Protein AF-A0A356FTS0-F1 (afdb_monomer_lite)

Sequence (114 aa):
MDKLSEIMAAKRHAYRNLIRPVRDSELERLAQMQKQGGSFYDALARKDRLSVIAEIKRKSPSAGQIADQGLDAVEQARKYTNAKADCFSILTDTDYFRGSLRDLWDVVEFLEAH

Radius of gyration: 16.76 Å; chains: 1; bounding box: 36×37×40 Å

pLDDT: mean 92.12, std 6.83, range [65.62, 98.0]

Secondary structure (DSSP, 8-state):
--HHHHHHHHHHHHHTTT-----HHHHHHHHHS---S--HHHHH--SSS---EEEE-SEETTTEE-S-TT--HHHHHHHHHHTT-SEEEE---HHHH---HHHHHHHHHHHHH-

Foldseek 3Di:
DDPVVVVVVVVCVVCVVVDDDDDPVNVVVVVPPDPQDDDLCVLCVDPPDHAAAAEDFQAAPVPGGDHDLPDQLQVVLVVCVVVVHSHYHFDCDCPGGNHRPVSVVVNSVSVNVD

Structure (mmCIF, N/CA/C/O backbone):
data_AF-A0A356FTS0-F1
#
_entry.id   AF-A0A356FTS0-F1
#
loop_
_atom_site.group_PDB
_atom_site.id
_atom_site.type_symbol
_atom_site.label_atom_id
_atom_site.label_alt_id
_atom_site.label_comp_id
_atom_site.label_asym_id
_atom_site.label_entity_id
_atom_site.label_seq_id
_atom_site.pdbx_PDB_ins_code
_atom_site.Cartn_x
_atom_site.Cartn_y
_atom_site.Cartn_z
_atom_site.occupancy
_atom_site.B_iso_or_equiv
_atom_site.auth_seq_id
_atom_site.auth_comp_id
_atom_site.auth_asym_id
_atom_site.auth_atom_id
_atom_site.pdbx_PDB_model_num
ATOM 1 N N . MET A 1 1 ? 5.638 17.246 -19.899 1.00 67.50 1 MET A N 1
ATOM 2 C CA . MET A 1 1 ? 4.945 15.985 -19.565 1.00 67.50 1 MET A CA 1
ATOM 3 C C . MET A 1 1 ? 4.795 15.970 -18.054 1.00 67.50 1 MET A C 1
ATOM 5 O O . MET A 1 1 ? 5.783 16.247 -17.386 1.00 67.50 1 MET A O 1
ATOM 9 N N . ASP A 1 2 ? 3.587 15.796 -17.519 1.00 92.31 2 ASP A N 1
ATOM 10 C CA . ASP A 1 2 ? 3.389 15.746 -16.065 1.00 92.31 2 ASP A CA 1
ATOM 11 C C . ASP A 1 2 ? 3.934 14.429 -15.471 1.00 92.31 2 ASP A C 1
ATOM 13 O O . ASP A 1 2 ? 4.217 13.469 -16.196 1.00 92.31 2 ASP A O 1
ATOM 17 N N . LYS A 1 3 ? 4.104 14.383 -14.143 1.00 91.31 3 LYS A N 1
ATOM 18 C CA . LYS A 1 3 ? 4.726 13.234 -13.470 1.00 91.31 3 LYS A CA 1
ATOM 19 C C . LYS A 1 3 ? 3.886 11.958 -13.561 1.00 91.31 3 LYS A C 1
ATOM 21 O O . LYS A 1 3 ? 4.451 10.869 -13.601 1.00 91.31 3 LYS A O 1
ATOM 26 N N . LEU A 1 4 ? 2.559 12.077 -13.614 1.00 93.50 4 LEU A N 1
ATOM 27 C CA . LEU A 1 4 ? 1.671 10.928 -13.766 1.00 93.50 4 LEU A CA 1
ATOM 28 C C . LEU A 1 4 ? 1.842 10.307 -15.157 1.00 93.50 4 LEU A C 1
ATOM 30 O O . LEU A 1 4 ? 2.022 9.096 -15.264 1.00 93.50 4 LEU A O 1
ATOM 34 N N . SER A 1 5 ? 1.877 11.134 -16.201 1.00 95.81 5 SER A N 1
ATOM 35 C CA . SER A 1 5 ? 2.135 10.709 -17.579 1.00 95.81 5 SER A CA 1
ATOM 36 C C . SER A 1 5 ? 3.470 9.964 -17.712 1.00 95.81 5 SER A C 1
ATOM 38 O O . SER A 1 5 ? 3.536 8.928 -18.375 1.00 95.81 5 SER A O 1
ATOM 40 N N . GLU A 1 6 ? 4.518 10.439 -17.032 1.00 95.00 6 GLU A N 1
ATOM 41 C CA . GLU A 1 6 ? 5.822 9.763 -16.974 1.00 95.00 6 GLU A CA 1
ATOM 42 C C . GLU A 1 6 ? 5.722 8.372 -16.318 1.00 95.00 6 GLU A C 1
ATOM 44 O O . GLU A 1 6 ? 6.160 7.382 -16.907 1.00 95.00 6 GLU A O 1
ATOM 49 N N . ILE A 1 7 ? 5.091 8.277 -15.139 1.00 94.69 7 ILE A N 1
ATOM 50 C CA . ILE A 1 7 ? 4.903 7.008 -14.411 1.00 94.69 7 ILE A CA 1
ATOM 51 C C . ILE A 1 7 ? 4.103 6.012 -15.256 1.00 94.69 7 ILE A C 1
ATOM 53 O O . ILE A 1 7 ? 4.474 4.843 -15.375 1.00 94.69 7 ILE A O 1
ATOM 57 N N . MET A 1 8 ? 3.019 6.468 -15.888 1.00 95.25 8 MET A N 1
ATOM 58 C CA . MET A 1 8 ? 2.187 5.628 -16.748 1.00 95.25 8 MET A CA 1
ATOM 59 C C . MET A 1 8 ? 2.971 5.081 -17.944 1.00 95.25 8 MET A C 1
ATOM 61 O O . MET A 1 8 ? 2.849 3.896 -18.264 1.00 95.25 8 MET A O 1
ATOM 65 N N . ALA A 1 9 ? 3.787 5.915 -18.596 1.00 95.56 9 ALA A N 1
ATOM 66 C CA . ALA A 1 9 ? 4.628 5.488 -19.710 1.00 95.56 9 ALA A CA 1
ATOM 67 C C . ALA A 1 9 ? 5.666 4.445 -19.265 1.00 95.56 9 ALA A C 1
ATOM 69 O O . ALA A 1 9 ? 5.798 3.399 -19.907 1.00 95.56 9 ALA A O 1
ATOM 70 N N . ALA A 1 10 ? 6.331 4.679 -18.129 1.00 94.12 10 ALA A N 1
ATOM 71 C CA . ALA A 1 10 ? 7.294 3.742 -17.559 1.00 94.12 10 ALA A CA 1
ATOM 72 C C . ALA A 1 10 ? 6.649 2.388 -17.223 1.00 94.12 10 ALA A C 1
ATOM 74 O O . ALA A 1 10 ? 7.192 1.343 -17.584 1.00 94.12 10 ALA A O 1
ATOM 75 N N . LYS A 1 11 ? 5.453 2.376 -16.615 1.00 94.25 11 LYS A N 1
ATOM 76 C CA . LYS A 1 11 ? 4.746 1.123 -16.298 1.00 94.25 11 LYS A CA 1
ATOM 77 C C . LYS A 1 11 ? 4.258 0.376 -17.522 1.00 94.25 11 LYS A C 1
ATOM 79 O O . LYS A 1 11 ? 4.434 -0.838 -17.584 1.00 94.25 11 LYS A O 1
ATOM 84 N N . ARG A 1 12 ? 3.724 1.070 -18.529 1.00 94.12 12 ARG A N 1
ATOM 85 C CA . ARG A 1 12 ? 3.380 0.432 -19.810 1.00 94.12 12 ARG A CA 1
ATOM 86 C C . ARG A 1 12 ? 4.594 -0.251 -20.429 1.00 94.12 12 ARG A C 1
ATOM 88 O O . ARG A 1 12 ? 4.481 -1.381 -20.890 1.00 94.12 12 ARG A O 1
ATOM 95 N N . HIS A 1 13 ? 5.751 0.406 -20.394 1.00 93.69 13 HIS A N 1
ATOM 96 C CA . HIS A 1 13 ? 6.985 -0.179 -20.901 1.00 93.69 13 HIS A CA 1
ATOM 97 C C . HIS A 1 13 ? 7.442 -1.387 -20.067 1.00 93.69 13 HIS A C 1
ATOM 99 O O . HIS A 1 13 ? 7.755 -2.429 -20.640 1.00 93.69 13 HIS A O 1
ATOM 105 N N . ALA A 1 14 ? 7.438 -1.280 -18.734 1.00 91.50 14 ALA A N 1
ATOM 106 C CA . ALA A 1 14 ? 7.847 -2.355 -17.828 1.00 91.50 14 ALA A CA 1
ATOM 107 C C . ALA A 1 14 ? 6.995 -3.626 -17.997 1.00 91.50 14 ALA A C 1
ATOM 109 O O . ALA A 1 14 ? 7.527 -4.734 -18.018 1.00 91.50 14 ALA A O 1
ATOM 110 N N . TYR A 1 15 ? 5.682 -3.470 -18.184 1.00 91.56 15 TYR A N 1
ATOM 111 C CA . TYR A 1 15 ? 4.756 -4.596 -18.321 1.00 91.56 1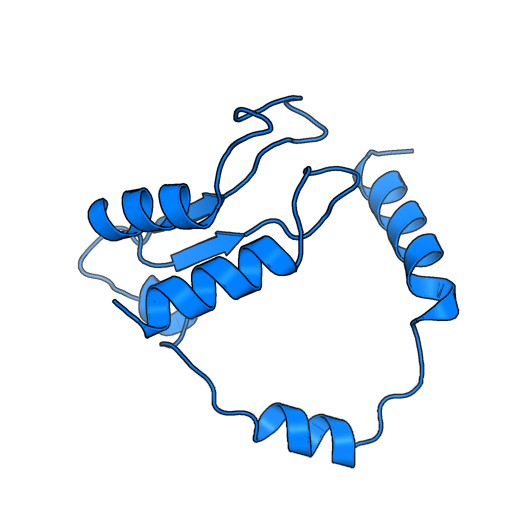5 TYR A CA 1
ATOM 112 C C . TYR A 1 15 ? 4.544 -5.068 -19.762 1.00 91.56 15 TYR A C 1
ATOM 114 O O . TYR A 1 15 ? 3.840 -6.053 -19.968 1.00 91.56 15 TYR A O 1
ATOM 122 N N . ARG A 1 16 ? 5.164 -4.434 -20.767 1.00 93.19 16 ARG A N 1
ATOM 123 C CA . ARG A 1 16 ? 4.901 -4.723 -22.191 1.00 93.19 16 ARG A CA 1
ATOM 124 C C . ARG A 1 16 ? 5.051 -6.207 -22.561 1.00 93.19 16 ARG A C 1
ATOM 126 O O . ARG A 1 16 ? 4.311 -6.701 -23.398 1.00 93.19 16 ARG A O 1
ATOM 133 N N . ASN A 1 17 ? 5.992 -6.899 -21.915 1.00 92.19 17 ASN A N 1
ATOM 134 C CA . ASN A 1 17 ? 6.291 -8.317 -22.144 1.00 92.19 17 ASN A CA 1
ATOM 135 C C . ASN A 1 17 ? 5.609 -9.249 -21.123 1.00 92.19 17 ASN A C 1
ATOM 137 O O . ASN A 1 17 ? 5.729 -10.464 -21.231 1.00 92.19 17 ASN A O 1
ATOM 141 N N . LEU A 1 18 ? 4.949 -8.686 -20.108 1.00 89.19 18 LEU A N 1
ATOM 142 C CA . LEU A 1 18 ? 4.256 -9.419 -19.046 1.00 89.19 18 LEU A CA 1
ATOM 143 C C . LEU A 1 18 ? 2.745 -9.493 -19.300 1.00 89.19 18 LEU A C 1
ATOM 145 O O . LEU A 1 18 ? 2.076 -10.394 -18.796 1.00 89.19 18 LEU A O 1
ATOM 149 N N . ILE A 1 19 ? 2.207 -8.558 -20.087 1.00 90.12 19 ILE A N 1
ATOM 150 C CA . ILE A 1 19 ? 0.803 -8.554 -20.489 1.00 90.12 19 ILE A CA 1
ATOM 151 C C . ILE A 1 19 ? 0.558 -9.718 -21.446 1.00 90.12 19 ILE A C 1
ATOM 153 O O . ILE A 1 19 ? 1.163 -9.820 -22.512 1.00 90.12 19 ILE A O 1
ATOM 157 N N . ARG A 1 20 ? -0.387 -10.574 -21.070 1.00 93.06 20 ARG A N 1
ATOM 158 C CA . ARG A 1 20 ? -0.893 -11.672 -21.890 1.00 93.06 20 ARG A CA 1
ATOM 159 C C . ARG A 1 20 ? -2.404 -11.796 -21.709 1.00 93.06 20 ARG A C 1
ATOM 161 O O . ARG A 1 20 ? -2.921 -11.339 -20.687 1.00 93.06 20 ARG A O 1
ATOM 168 N N . PRO A 1 21 ? -3.111 -12.455 -22.639 1.00 92.38 21 PRO A N 1
ATOM 169 C CA . PRO A 1 21 ? -4.480 -12.876 -22.392 1.00 92.38 21 PRO A CA 1
ATOM 170 C C . PRO A 1 21 ? -4.573 -13.703 -21.100 1.00 92.38 21 PRO A C 1
ATOM 172 O O . PRO A 1 21 ? -3.738 -14.580 -20.837 1.00 92.38 21 PRO A O 1
ATOM 175 N N . VAL A 1 22 ? -5.592 -13.411 -20.295 1.00 92.56 22 VAL A N 1
ATOM 176 C CA . VAL A 1 22 ? -5.956 -14.184 -19.103 1.00 92.56 22 VAL A CA 1
ATOM 177 C C . VAL A 1 22 ? -7.190 -14.998 -19.465 1.00 92.56 22 VAL A C 1
ATOM 179 O O . VAL A 1 22 ? -8.137 -14.458 -20.028 1.00 92.56 22 VAL A O 1
ATOM 182 N N . ARG A 1 23 ? -7.149 -16.308 -19.212 1.00 95.69 23 ARG A N 1
ATOM 183 C CA . ARG A 1 23 ? -8.271 -17.212 -19.507 1.00 95.69 23 ARG A CA 1
ATOM 184 C C . ARG A 1 23 ? -9.304 -17.141 -18.388 1.00 95.69 23 ARG A C 1
ATOM 186 O O . ARG A 1 23 ? -8.917 -16.989 -17.232 1.00 95.69 23 ARG A O 1
ATOM 193 N N . ASP A 1 24 ? -10.570 -17.376 -18.709 1.00 95.50 24 ASP A N 1
ATOM 194 C CA . ASP A 1 24 ? -11.648 -17.400 -17.710 1.00 95.50 24 ASP A CA 1
ATOM 195 C C . ASP A 1 24 ? -11.363 -18.402 -16.585 1.00 95.50 24 ASP A C 1
ATOM 197 O O . ASP A 1 24 ? -11.476 -18.055 -15.417 1.00 95.50 24 ASP A O 1
ATOM 201 N N . SER A 1 25 ? -10.834 -19.587 -16.903 1.00 95.19 25 SER A N 1
ATOM 202 C CA . SER A 1 25 ? -10.440 -20.583 -15.893 1.00 95.19 25 SER A CA 1
ATOM 203 C C . SER A 1 25 ? -9.330 -20.111 -14.945 1.00 95.19 25 SER A C 1
ATOM 205 O O . SER A 1 25 ? -9.246 -20.546 -13.798 1.00 95.19 25 SER A O 1
ATOM 207 N N . GLU A 1 26 ? -8.458 -19.207 -15.398 1.00 93.69 26 GLU A N 1
ATOM 208 C CA . GLU A 1 26 ? -7.451 -18.591 -14.539 1.00 93.69 26 GLU A CA 1
ATOM 209 C C . GLU A 1 26 ? -8.086 -17.554 -13.608 1.00 93.69 26 GLU A C 1
ATOM 211 O O . GLU A 1 26 ? -7.743 -17.520 -12.426 1.00 93.69 26 GLU A O 1
ATOM 216 N N . LEU A 1 27 ? -9.040 -16.764 -14.113 1.00 90.69 27 LEU A N 1
ATOM 217 C CA . LEU A 1 27 ? -9.825 -15.825 -13.309 1.00 90.69 27 LEU A CA 1
ATOM 218 C C . LEU A 1 27 ? -10.678 -16.553 -12.267 1.00 90.69 27 LEU A C 1
ATOM 220 O O . LEU A 1 27 ? -10.686 -16.148 -11.110 1.00 90.69 27 LEU A O 1
ATOM 224 N N . GLU A 1 28 ? -11.339 -17.646 -12.646 1.00 92.38 28 GLU A N 1
ATOM 225 C CA . GLU A 1 28 ? -12.112 -18.498 -11.738 1.00 92.38 28 GLU A CA 1
ATOM 226 C C . GLU A 1 28 ? -11.233 -19.046 -10.616 1.00 92.38 28 GLU A C 1
ATOM 228 O O . GLU A 1 28 ? -11.591 -18.949 -9.444 1.00 92.38 28 GLU A O 1
ATOM 233 N N . ARG A 1 29 ? -10.038 -19.551 -10.952 1.00 91.19 29 ARG A N 1
ATOM 234 C CA . ARG A 1 29 ? -9.077 -20.025 -9.952 1.00 91.19 29 ARG A CA 1
ATOM 235 C C . ARG A 1 29 ? -8.655 -18.906 -9.000 1.00 91.19 29 ARG A C 1
ATOM 237 O O . ARG A 1 29 ? -8.608 -19.132 -7.798 1.00 91.19 29 ARG A O 1
ATOM 244 N N . LEU A 1 30 ? -8.362 -17.710 -9.515 1.00 88.50 30 LEU A N 1
ATOM 245 C CA . LEU A 1 30 ? -8.018 -16.545 -8.690 1.00 88.50 30 LEU A CA 1
ATOM 246 C C . LEU A 1 30 ? -9.193 -16.094 -7.811 1.00 88.50 30 LEU A C 1
ATOM 248 O O . LEU A 1 30 ? -8.979 -15.697 -6.673 1.00 88.50 30 LEU A O 1
ATOM 252 N N . ALA A 1 31 ? -10.427 -16.182 -8.306 1.00 85.88 31 ALA A N 1
ATOM 253 C CA . ALA A 1 31 ? -11.627 -15.860 -7.538 1.00 85.88 31 ALA A CA 1
ATOM 254 C C . ALA A 1 31 ? -11.912 -16.888 -6.429 1.00 85.88 31 ALA A C 1
ATOM 256 O O . ALA A 1 31 ? -12.478 -16.532 -5.397 1.00 85.88 31 ALA A O 1
ATOM 257 N N . GLN A 1 32 ? -11.520 -18.147 -6.643 1.00 85.94 32 GLN A N 1
ATOM 258 C CA . GLN A 1 32 ? -11.583 -19.217 -5.646 1.00 85.94 32 GLN A CA 1
ATOM 259 C C . GLN A 1 32 ? -10.442 -19.160 -4.630 1.00 85.94 32 GLN A C 1
ATOM 261 O O . GLN A 1 32 ? -10.578 -19.741 -3.552 1.00 85.94 32 GLN A O 1
ATOM 266 N N . MET A 1 33 ? -9.325 -18.490 -4.946 1.00 80.94 33 MET A N 1
ATOM 267 C CA . MET A 1 33 ? -8.286 -18.250 -3.949 1.00 80.94 33 MET A CA 1
ATOM 268 C C . MET A 1 33 ? -8.924 -17.514 -2.776 1.00 80.94 33 MET A C 1
ATOM 270 O O . MET A 1 33 ? -9.594 -16.493 -2.941 1.00 80.94 33 MET A O 1
ATOM 274 N N . GLN A 1 34 ? -8.769 -18.110 -1.597 1.00 65.62 34 GLN A N 1
ATOM 275 C CA . GLN A 1 34 ? -9.441 -17.682 -0.386 1.00 65.62 34 GLN A CA 1
ATOM 276 C C . GLN A 1 34 ? -9.168 -16.192 -0.164 1.00 65.62 34 GLN A C 1
ATOM 278 O O . GLN A 1 34 ? -8.014 -15.760 -0.166 1.00 65.62 34 GLN A O 1
ATOM 283 N N . LYS A 1 35 ? -10.232 -15.399 0.007 1.00 65.62 35 LYS A N 1
ATOM 284 C CA . LYS A 1 35 ? -10.105 -14.017 0.470 1.00 65.62 35 LYS A CA 1
ATOM 285 C C . LYS A 1 35 ? -9.604 -14.085 1.904 1.00 65.62 35 LYS A C 1
ATOM 287 O O . LYS A 1 35 ? -10.394 -14.273 2.824 1.00 65.62 35 LYS A O 1
ATOM 292 N N . GLN A 1 36 ? -8.292 -14.038 2.070 1.00 66.19 36 GLN A N 1
ATOM 293 C CA . GLN A 1 36 ? -7.697 -13.911 3.384 1.00 66.19 36 GLN A CA 1
ATOM 294 C C . GLN A 1 36 ? -7.872 -12.458 3.841 1.00 66.19 36 GLN A C 1
ATOM 296 O O . GLN A 1 36 ? -7.677 -11.525 3.058 1.00 66.19 36 GLN A O 1
ATOM 301 N N . GLY A 1 37 ? -8.323 -12.274 5.081 1.00 68.25 37 GLY A N 1
ATOM 302 C CA . GLY A 1 37 ? -8.611 -10.962 5.658 1.00 68.25 37 GLY A CA 1
ATOM 303 C C . GLY A 1 37 ? -10.069 -10.497 5.551 1.00 68.25 37 GLY A C 1
ATOM 304 O O . GLY A 1 37 ? -10.932 -11.118 4.928 1.00 68.25 37 GLY A O 1
ATOM 305 N N . GLY A 1 38 ? -10.355 -9.389 6.234 1.00 79.00 38 GLY A N 1
ATOM 306 C CA . GLY A 1 38 ? -11.669 -8.748 6.234 1.00 79.00 38 GLY A CA 1
ATOM 307 C C . GLY A 1 38 ? -11.955 -7.949 4.959 1.00 79.00 38 GLY A C 1
ATOM 308 O O . GLY A 1 38 ? -11.097 -7.721 4.110 1.00 79.00 38 GLY A O 1
ATOM 309 N N . SER A 1 39 ? -13.190 -7.473 4.839 1.00 89.19 39 SER A N 1
ATOM 310 C CA . SER A 1 39 ? -13.587 -6.549 3.777 1.00 89.19 39 SER A CA 1
ATOM 311 C C . SER A 1 39 ? -13.008 -5.156 4.036 1.00 89.19 39 SER A C 1
ATOM 313 O O . SER A 1 39 ? -13.303 -4.532 5.055 1.00 89.19 39 SER A O 1
ATOM 315 N N . PHE A 1 40 ? -12.216 -4.646 3.086 1.00 92.44 40 PHE A N 1
ATOM 316 C CA . PHE A 1 40 ? -11.683 -3.277 3.126 1.00 92.44 40 PHE A CA 1
ATOM 317 C C . PHE A 1 40 ? -12.810 -2.236 3.224 1.00 92.44 40 PHE A C 1
ATOM 319 O O . PHE A 1 40 ? -12.691 -1.245 3.938 1.00 92.44 40 PHE A O 1
ATOM 326 N N . TYR A 1 41 ? -13.937 -2.484 2.545 1.00 94.12 41 TYR A N 1
ATOM 327 C CA . TYR A 1 41 ? -15.114 -1.620 2.618 1.00 94.12 41 TYR A CA 1
ATOM 328 C C . TYR A 1 41 ? -15.717 -1.611 4.027 1.00 94.12 41 TYR A C 1
ATOM 330 O O . TYR A 1 41 ? -15.914 -0.540 4.597 1.00 94.12 41 TYR A O 1
ATOM 338 N N . ASP A 1 42 ? -15.954 -2.786 4.615 1.00 93.75 42 ASP A N 1
ATOM 339 C CA . ASP A 1 42 ? -16.593 -2.882 5.934 1.00 93.75 42 ASP A CA 1
ATOM 340 C C . ASP A 1 42 ? -15.693 -2.322 7.043 1.00 93.75 42 ASP A C 1
ATOM 342 O O . ASP A 1 42 ? -16.180 -1.707 7.992 1.00 93.75 42 ASP A O 1
ATOM 346 N N . ALA A 1 43 ? -14.370 -2.472 6.903 1.00 92.75 43 ALA A N 1
ATOM 347 C CA . ALA A 1 43 ? -13.400 -1.867 7.808 1.00 92.75 43 ALA A CA 1
ATOM 348 C C . ALA A 1 43 ? -13.514 -0.334 7.836 1.00 92.75 43 ALA A C 1
ATOM 350 O O . ALA A 1 43 ? -13.425 0.256 8.911 1.00 92.75 43 ALA A O 1
ATOM 351 N N . LEU A 1 44 ? -13.774 0.297 6.686 1.00 95.12 44 LEU A N 1
ATOM 352 C CA . LEU A 1 44 ? -13.906 1.750 6.566 1.00 95.12 44 LEU A CA 1
ATOM 353 C C . LEU A 1 44 ? -15.318 2.278 6.834 1.00 95.12 44 LEU A C 1
ATOM 355 O O . LEU A 1 44 ? -15.456 3.434 7.232 1.00 95.12 44 LEU A O 1
ATOM 359 N N . ALA A 1 45 ? -16.357 1.462 6.646 1.00 94.94 45 ALA A N 1
ATOM 360 C CA . ALA A 1 45 ? -17.763 1.865 6.760 1.00 94.94 45 ALA A CA 1
ATOM 361 C C . ALA A 1 45 ? -18.268 2.032 8.209 1.00 94.94 45 ALA A C 1
ATOM 363 O O . ALA A 1 45 ? -19.452 2.308 8.433 1.00 94.94 45 ALA A O 1
ATOM 364 N N . ARG A 1 46 ? -17.387 1.868 9.201 1.00 90.94 46 ARG A N 1
ATOM 365 C CA . ARG A 1 46 ? -17.690 2.081 10.619 1.00 90.94 46 ARG A CA 1
ATOM 366 C C . ARG A 1 46 ? -18.148 3.522 10.861 1.00 90.94 46 ARG A C 1
ATOM 368 O O . ARG A 1 46 ? -17.562 4.467 10.344 1.00 90.94 46 ARG A O 1
ATOM 375 N N . LYS A 1 47 ? -19.222 3.687 11.637 1.00 93.00 47 LYS A N 1
ATOM 376 C CA . LYS A 1 47 ? -19.856 4.996 11.902 1.00 93.00 47 LYS A CA 1
ATOM 377 C C . LYS A 1 47 ? -19.543 5.559 13.286 1.00 93.00 47 LYS A C 1
ATOM 379 O O . LYS A 1 47 ? -19.852 6.711 13.563 1.00 93.00 47 LYS A O 1
ATOM 384 N N . ASP A 1 48 ? -18.975 4.738 14.158 1.00 94.12 48 ASP A N 1
ATOM 385 C CA . ASP A 1 48 ? -18.682 5.044 15.556 1.00 94.12 48 ASP A CA 1
ATOM 386 C C . ASP A 1 48 ? -17.337 5.760 15.751 1.00 94.12 48 ASP A C 1
ATOM 388 O O . ASP A 1 48 ? -17.074 6.284 16.832 1.00 94.12 48 ASP A O 1
ATOM 392 N N . ARG A 1 49 ? -16.485 5.807 14.719 1.00 92.69 49 ARG A N 1
ATOM 393 C CA . ARG A 1 49 ? -15.167 6.452 14.773 1.00 92.69 49 ARG A CA 1
ATOM 394 C C . ARG A 1 49 ? -14.686 6.920 13.402 1.00 92.69 49 ARG A C 1
ATOM 396 O O . ARG A 1 49 ? -15.231 6.529 12.376 1.00 92.69 49 ARG A O 1
ATOM 403 N N . LEU A 1 50 ? -13.626 7.727 13.398 1.00 94.81 50 LEU A N 1
ATOM 404 C CA . LEU A 1 50 ? -12.863 8.017 12.187 1.00 94.81 50 LEU A CA 1
ATOM 405 C C . LEU A 1 50 ? -12.115 6.755 11.739 1.00 94.81 50 LEU A C 1
ATOM 407 O O . LEU A 1 50 ? -11.307 6.227 12.501 1.00 94.81 50 LEU A O 1
ATOM 411 N N . SER A 1 51 ? -12.360 6.327 10.503 1.00 96.75 51 SER A N 1
ATOM 412 C CA . SER A 1 51 ? -11.632 5.226 9.872 1.00 96.75 51 SER A CA 1
ATOM 413 C C . SER A 1 51 ? -10.328 5.718 9.237 1.00 96.75 51 SER A C 1
ATOM 415 O O . SER A 1 51 ? -10.322 6.732 8.533 1.00 96.75 51 SER A O 1
ATOM 417 N N . VAL A 1 52 ? -9.225 4.998 9.452 1.00 97.19 52 VAL A N 1
ATOM 418 C CA . VAL A 1 52 ? -7.886 5.377 8.973 1.00 97.19 52 VAL A CA 1
ATOM 419 C C . VAL A 1 52 ? -7.311 4.318 8.035 1.00 97.19 52 VAL A C 1
ATOM 421 O O . VAL A 1 52 ? -7.151 3.157 8.410 1.00 97.19 52 VAL A O 1
ATOM 424 N N . ILE A 1 53 ? -6.916 4.753 6.834 1.00 97.88 53 ILE A N 1
ATOM 425 C CA . ILE A 1 53 ? -6.036 3.990 5.942 1.00 97.88 53 ILE A CA 1
ATOM 426 C C . ILE A 1 53 ? -4.603 4.460 6.199 1.00 97.88 53 ILE A C 1
ATOM 428 O O . ILE A 1 53 ? -4.248 5.589 5.857 1.00 97.88 53 ILE A O 1
ATOM 432 N N . ALA A 1 54 ? -3.782 3.610 6.807 1.00 97.81 54 ALA A N 1
ATOM 433 C CA . ALA A 1 54 ? -2.385 3.918 7.077 1.00 97.81 54 ALA A CA 1
ATOM 434 C C . ALA A 1 54 ? -1.504 3.479 5.899 1.00 97.81 54 ALA A C 1
ATOM 436 O O . ALA A 1 54 ? -1.534 2.323 5.478 1.00 97.81 54 ALA A O 1
ATOM 437 N N . GLU A 1 55 ? -0.729 4.411 5.341 1.00 98.00 55 GLU A N 1
ATOM 438 C CA . GLU A 1 55 ? 0.085 4.159 4.152 1.00 98.00 55 GLU A CA 1
ATOM 439 C C . GLU A 1 55 ? 1.556 3.886 4.490 1.00 98.00 55 GLU A C 1
ATOM 441 O O . GLU A 1 55 ? 2.215 4.685 5.152 1.00 98.00 55 GLU A O 1
ATOM 446 N N . ILE A 1 56 ? 2.095 2.785 3.965 1.00 97.44 56 ILE A N 1
ATOM 447 C CA . ILE A 1 56 ? 3.516 2.438 4.021 1.00 97.44 56 ILE A CA 1
ATOM 448 C C . ILE A 1 56 ? 4.178 2.917 2.726 1.00 97.44 56 ILE A C 1
ATOM 450 O O . ILE A 1 56 ? 4.055 2.290 1.671 1.00 97.44 56 ILE A O 1
ATOM 454 N N . LYS A 1 57 ? 4.882 4.053 2.810 1.00 95.88 57 LYS A N 1
ATOM 455 C CA . LYS A 1 57 ? 5.522 4.729 1.670 1.00 95.88 57 LYS A CA 1
ATOM 456 C C . LYS A 1 57 ? 6.916 5.239 2.030 1.00 95.88 57 LYS A C 1
ATOM 458 O O . LYS A 1 57 ? 7.064 6.058 2.933 1.00 95.88 57 LYS A O 1
ATOM 463 N N . ARG A 1 58 ? 7.935 4.811 1.274 1.00 95.44 58 ARG A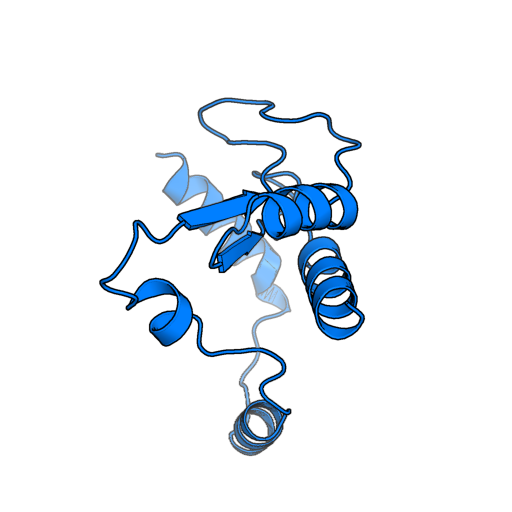 N 1
ATOM 464 C CA . ARG A 1 58 ? 9.338 5.217 1.495 1.00 95.44 58 ARG A CA 1
ATOM 465 C C . ARG A 1 58 ? 9.712 6.499 0.753 1.00 95.44 58 ARG A C 1
ATOM 467 O O . ARG A 1 58 ? 10.436 7.339 1.284 1.00 95.44 58 ARG A O 1
ATOM 474 N N . LYS A 1 59 ? 9.207 6.675 -0.469 1.00 94.94 59 LYS A N 1
ATOM 475 C CA . LYS A 1 59 ? 9.504 7.825 -1.333 1.00 94.94 59 LYS A CA 1
ATOM 476 C C . LYS A 1 59 ? 8.241 8.319 -2.035 1.00 94.94 59 LYS A C 1
ATOM 478 O O . LYS A 1 59 ? 7.326 7.546 -2.293 1.00 94.94 59 LYS A O 1
ATOM 483 N N . SER A 1 60 ? 8.204 9.602 -2.373 1.00 93.56 60 SER A N 1
ATOM 484 C CA . SER A 1 60 ? 7.240 10.176 -3.311 1.00 93.56 60 SER A CA 1
ATOM 485 C C . SER A 1 60 ? 7.969 10.989 -4.385 1.00 93.56 60 SER A C 1
ATOM 487 O O . SER A 1 60 ? 8.916 11.708 -4.063 1.00 93.56 60 SER A O 1
ATOM 489 N N . PRO A 1 61 ? 7.513 10.963 -5.648 1.00 89.94 61 PRO A N 1
ATOM 490 C CA . PRO A 1 61 ? 7.996 11.872 -6.683 1.00 89.94 61 PRO A CA 1
ATOM 491 C C . PRO A 1 61 ? 7.905 13.361 -6.329 1.00 89.94 61 PRO A C 1
ATOM 493 O O . PRO A 1 61 ? 8.756 14.130 -6.761 1.00 89.94 61 PRO A O 1
ATOM 496 N N . SER A 1 62 ? 6.884 13.765 -5.567 1.00 90.44 62 SER A N 1
ATOM 497 C CA . SER A 1 62 ? 6.645 15.171 -5.217 1.00 90.44 62 SER A CA 1
ATOM 498 C C . SER A 1 62 ? 7.385 15.620 -3.958 1.00 90.44 62 SER A C 1
ATOM 500 O O . SER A 1 62 ? 7.838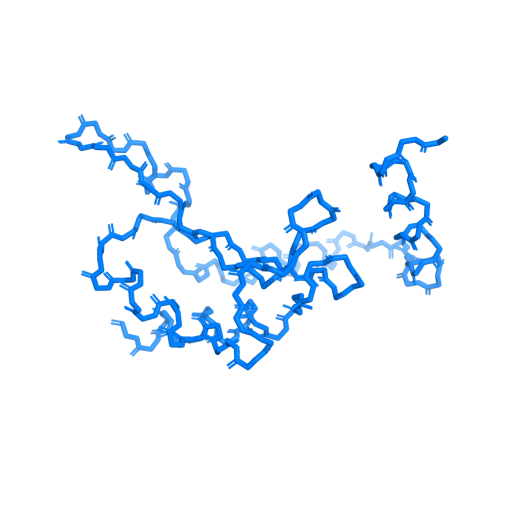 16.756 -3.895 1.00 90.44 62 SER A O 1
ATOM 502 N N . ALA A 1 63 ? 7.505 14.738 -2.962 1.00 89.56 63 ALA A N 1
ATOM 503 C CA . ALA A 1 63 ? 8.066 15.063 -1.647 1.00 89.56 63 ALA A CA 1
ATOM 504 C C . ALA A 1 63 ? 9.487 14.512 -1.430 1.00 89.56 63 ALA A C 1
ATOM 506 O O . ALA A 1 63 ? 10.098 14.770 -0.399 1.00 89.56 63 ALA A O 1
ATOM 507 N N . GLY A 1 64 ? 10.025 13.744 -2.380 1.00 90.94 64 GLY A N 1
ATOM 508 C CA . GLY A 1 64 ? 11.320 13.088 -2.229 1.00 90.94 64 GLY A CA 1
ATOM 509 C C . GLY A 1 64 ? 11.265 11.920 -1.243 1.00 90.94 64 GLY A C 1
ATOM 510 O O . GLY A 1 64 ? 10.328 11.120 -1.257 1.00 90.94 64 GLY A O 1
ATOM 511 N N . GLN A 1 65 ? 12.311 11.773 -0.432 1.00 91.50 65 GLN A N 1
ATOM 512 C CA . GLN A 1 65 ? 12.414 10.719 0.579 1.00 91.50 65 GLN A CA 1
ATOM 513 C C . GLN A 1 65 ? 11.464 11.031 1.750 1.00 91.50 65 GLN A C 1
ATOM 515 O O . GLN A 1 65 ? 11.544 12.113 2.321 1.00 91.50 65 GLN A O 1
ATOM 520 N N . ILE A 1 66 ? 10.566 10.101 2.093 1.00 91.06 66 ILE A N 1
ATOM 521 C CA . ILE A 1 66 ? 9.559 10.276 3.161 1.00 91.06 66 ILE A CA 1
ATOM 522 C C . ILE A 1 66 ? 9.945 9.504 4.421 1.00 91.06 66 ILE A C 1
ATOM 524 O O . ILE A 1 66 ? 9.785 10.005 5.528 1.00 91.06 66 ILE A O 1
ATOM 528 N N . ALA A 1 67 ? 10.456 8.289 4.248 1.00 88.75 67 ALA A N 1
ATOM 529 C CA . ALA A 1 67 ? 10.952 7.446 5.327 1.00 88.75 67 ALA A CA 1
ATOM 530 C C . ALA A 1 67 ? 12.351 6.940 4.977 1.00 88.75 67 ALA A C 1
ATOM 532 O O . ALA A 1 67 ? 12.775 7.053 3.828 1.00 88.75 67 ALA A O 1
ATOM 533 N N . ASP A 1 68 ? 13.069 6.373 5.942 1.00 85.81 68 ASP A N 1
ATOM 534 C CA . ASP A 1 68 ? 14.363 5.739 5.684 1.00 85.81 68 ASP A CA 1
ATOM 535 C C . ASP A 1 68 ? 14.247 4.641 4.602 1.00 85.81 68 ASP A C 1
ATOM 537 O O . ASP A 1 68 ? 13.203 3.994 4.466 1.00 85.81 68 ASP A O 1
ATOM 541 N N . GLN A 1 69 ? 15.297 4.433 3.798 1.00 75.44 69 GLN A N 1
ATOM 542 C CA . GLN A 1 69 ? 15.288 3.358 2.795 1.00 75.44 69 GLN A CA 1
ATOM 543 C C . GLN A 1 69 ? 15.230 1.968 3.434 1.00 75.44 69 GLN A C 1
ATOM 545 O O . GLN A 1 69 ? 14.644 1.065 2.842 1.00 75.44 69 GLN A O 1
ATOM 550 N N . GLY A 1 70 ? 15.770 1.820 4.642 1.00 81.94 70 GLY A N 1
ATOM 551 C CA . GLY A 1 70 ? 15.678 0.627 5.473 1.00 81.94 70 GLY A CA 1
ATOM 552 C C . GLY A 1 70 ? 14.366 0.499 6.248 1.00 81.94 70 GLY A C 1
ATOM 553 O O . GLY A 1 70 ? 14.307 -0.310 7.169 1.00 81.94 70 GLY A O 1
ATOM 554 N N . LEU A 1 71 ? 13.321 1.280 5.927 1.00 89.44 71 LEU A N 1
ATOM 555 C CA . LEU A 1 71 ? 11.996 1.069 6.514 1.00 89.44 71 LEU A CA 1
ATOM 556 C C . LEU A 1 71 ? 11.523 -0.357 6.211 1.00 89.44 71 LEU A C 1
ATOM 558 O O . LEU A 1 71 ? 11.228 -0.689 5.060 1.00 89.44 71 LEU A O 1
ATOM 562 N N . ASP A 1 72 ? 11.393 -1.159 7.257 1.00 95.75 72 ASP A N 1
ATOM 563 C CA . ASP A 1 72 ? 10.761 -2.469 7.210 1.00 95.75 72 ASP A CA 1
ATOM 564 C C . ASP A 1 72 ? 9.231 -2.300 7.183 1.00 95.75 72 ASP A C 1
ATOM 566 O O . ASP A 1 72 ? 8.641 -1.638 8.046 1.00 95.75 72 ASP A O 1
ATOM 570 N N . ALA A 1 73 ? 8.591 -2.859 6.152 1.00 96.88 73 ALA A N 1
ATOM 571 C CA . ALA A 1 73 ? 7.148 -2.759 5.963 1.00 96.88 73 ALA A CA 1
ATOM 572 C C . ALA A 1 73 ? 6.365 -3.503 7.054 1.00 96.88 73 ALA A C 1
ATOM 574 O O . ALA A 1 73 ? 5.334 -3.001 7.498 1.00 96.88 73 ALA A O 1
ATOM 575 N N . VAL A 1 74 ? 6.864 -4.644 7.533 1.00 97.75 74 VAL A N 1
ATOM 576 C CA . VAL A 1 74 ? 6.234 -5.437 8.597 1.00 97.75 74 VAL A CA 1
ATOM 577 C C . VAL A 1 74 ? 6.300 -4.688 9.919 1.00 97.75 74 VAL A C 1
ATOM 579 O O . VAL A 1 74 ? 5.289 -4.545 10.605 1.00 97.75 74 VAL A O 1
ATOM 582 N N . GLU A 1 75 ? 7.455 -4.120 10.256 1.00 97.38 75 GLU A N 1
ATOM 583 C CA . GLU A 1 75 ? 7.584 -3.334 11.486 1.00 97.38 75 GLU A CA 1
ATOM 584 C C . GLU A 1 75 ? 6.750 -2.050 11.442 1.00 97.38 75 GLU A C 1
ATOM 586 O O . GLU A 1 75 ? 6.171 -1.635 12.452 1.00 97.38 75 GLU A O 1
ATOM 591 N N . GLN A 1 76 ? 6.620 -1.424 10.270 1.00 97.38 76 GLN A N 1
ATOM 592 C CA . GLN A 1 76 ? 5.701 -0.304 10.104 1.00 97.38 76 GLN A CA 1
ATOM 593 C C . GLN A 1 76 ? 4.237 -0.748 10.224 1.00 97.38 76 GLN A C 1
ATOM 595 O O . GLN A 1 76 ? 3.442 -0.058 10.869 1.00 97.38 76 GLN A O 1
ATOM 600 N N . ALA A 1 77 ? 3.888 -1.910 9.670 1.00 97.31 77 ALA A N 1
ATOM 601 C CA . ALA A 1 77 ? 2.551 -2.466 9.784 1.00 97.31 77 ALA A CA 1
ATOM 602 C C . ALA A 1 77 ? 2.190 -2.766 11.243 1.00 97.31 77 ALA A C 1
ATOM 604 O O . ALA A 1 77 ? 1.139 -2.335 11.710 1.00 97.31 77 ALA A O 1
ATOM 605 N N . ARG A 1 78 ? 3.108 -3.374 12.004 1.00 97.75 78 ARG A N 1
ATOM 606 C CA . ARG A 1 78 ? 2.972 -3.609 13.449 1.00 97.75 78 ARG A CA 1
ATOM 607 C C . ARG A 1 78 ? 2.643 -2.324 14.210 1.00 97.75 78 ARG A C 1
ATOM 609 O O . ARG A 1 78 ? 1.737 -2.313 15.044 1.00 97.75 78 ARG A O 1
ATOM 616 N N . LYS A 1 79 ? 3.346 -1.223 13.921 1.00 97.50 79 LYS A N 1
ATOM 617 C CA . LYS A 1 79 ? 3.075 0.085 14.549 1.00 97.50 79 LYS A CA 1
ATOM 618 C C . LYS A 1 79 ? 1.665 0.582 14.240 1.00 97.50 79 LYS A C 1
ATOM 620 O O . LYS A 1 79 ? 0.975 1.049 15.142 1.00 97.50 79 LYS A O 1
ATOM 625 N N . TYR A 1 80 ? 1.227 0.470 12.990 1.00 97.31 80 TYR A N 1
ATOM 626 C CA . TYR A 1 80 ? -0.113 0.884 12.577 1.00 97.31 80 TYR A CA 1
ATOM 627 C C . TYR A 1 80 ? -1.219 -0.016 13.141 1.00 97.31 80 TYR A C 1
ATOM 629 O O . TYR A 1 80 ? -2.243 0.510 13.574 1.00 97.31 80 TYR A O 1
ATOM 637 N N . THR A 1 81 ? -0.997 -1.329 13.249 1.00 95.81 81 THR A N 1
ATOM 638 C CA . THR A 1 81 ? -1.907 -2.249 13.951 1.00 95.81 81 THR A CA 1
ATOM 639 C C . THR A 1 81 ? -2.065 -1.841 15.414 1.00 95.81 81 THR A C 1
ATOM 641 O O . THR A 1 81 ? -3.186 -1.688 15.898 1.00 95.81 81 THR A O 1
ATOM 644 N N . ASN A 1 82 ? -0.957 -1.560 16.108 1.00 96.62 82 ASN A N 1
ATOM 645 C CA . ASN A 1 82 ? -0.982 -1.087 17.497 1.00 96.62 82 ASN A CA 1
ATOM 646 C C . ASN A 1 82 ? -1.678 0.276 17.645 1.00 96.62 82 ASN A C 1
ATOM 648 O O . ASN A 1 82 ? -2.346 0.531 18.647 1.00 96.62 82 ASN A O 1
ATOM 652 N N . ALA A 1 83 ? -1.568 1.136 16.630 1.00 96.50 83 ALA A N 1
ATOM 653 C CA . ALA A 1 83 ? -2.290 2.403 16.543 1.00 96.50 83 ALA A CA 1
ATOM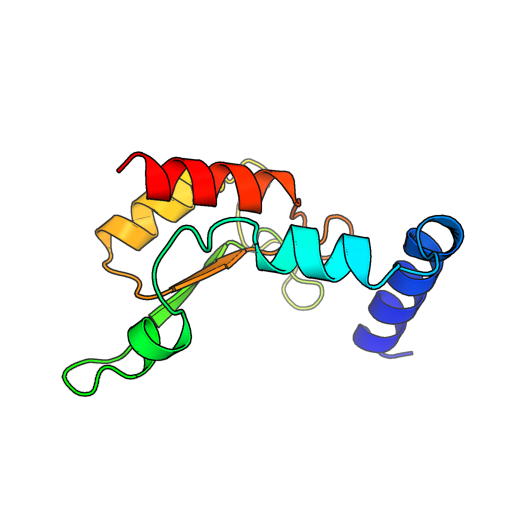 654 C C . ALA A 1 83 ? -3.765 2.245 16.117 1.00 96.50 83 ALA A C 1
ATOM 656 O O . ALA A 1 83 ? -4.474 3.245 16.018 1.00 96.50 83 ALA A O 1
ATOM 657 N N . LYS A 1 84 ? -4.241 1.009 15.905 1.00 94.75 84 LYS A N 1
ATOM 658 C CA . LYS A 1 84 ? -5.606 0.658 15.487 1.00 94.75 84 LYS A CA 1
ATOM 659 C C . LYS A 1 84 ? -6.005 1.234 14.124 1.00 94.75 84 LYS A C 1
ATOM 661 O O . LYS A 1 84 ? -7.159 1.622 13.951 1.00 94.75 84 LYS A O 1
ATOM 666 N N . ALA A 1 85 ? -5.072 1.266 13.170 1.00 96.19 85 ALA A N 1
ATOM 667 C CA . ALA A 1 85 ? -5.403 1.537 11.773 1.00 96.19 85 ALA A CA 1
ATOM 668 C C . ALA A 1 85 ? -6.444 0.523 11.264 1.00 96.19 85 ALA A C 1
ATOM 670 O O . ALA A 1 85 ? -6.355 -0.669 11.560 1.00 96.19 85 ALA A O 1
ATOM 671 N N . ASP A 1 86 ? -7.434 0.995 10.509 1.00 95.25 86 ASP A N 1
ATOM 672 C CA . ASP A 1 86 ? -8.515 0.151 9.988 1.00 95.25 86 ASP A CA 1
ATOM 673 C C . ASP A 1 86 ? -8.100 -0.582 8.714 1.00 95.25 86 ASP A C 1
ATOM 675 O O . ASP A 1 86 ? -8.596 -1.669 8.427 1.00 95.25 86 ASP A O 1
ATOM 679 N N . CYS A 1 87 ? -7.217 0.036 7.931 1.00 95.88 87 CYS A N 1
ATOM 680 C CA . CYS A 1 87 ? -6.779 -0.443 6.630 1.00 95.88 87 CYS A CA 1
ATOM 681 C C . CYS A 1 87 ? -5.330 -0.036 6.356 1.00 95.88 87 CYS A C 1
ATOM 683 O O . CYS A 1 87 ? -4.833 0.959 6.886 1.00 95.88 87 CYS A O 1
ATOM 685 N N . PHE A 1 88 ? -4.685 -0.768 5.451 1.00 96.62 88 PHE A N 1
ATOM 686 C CA . PHE A 1 88 ? -3.317 -0.509 5.011 1.00 96.62 88 PHE A CA 1
ATOM 687 C C . PHE A 1 88 ? -3.281 -0.170 3.519 1.00 96.62 88 PHE A C 1
ATOM 689 O O . PHE A 1 88 ? -3.922 -0.837 2.710 1.00 96.62 88 PHE A O 1
ATOM 696 N N . SER A 1 89 ? -2.506 0.853 3.157 1.00 97.69 89 SER A N 1
ATOM 697 C CA . SER A 1 89 ? -2.074 1.127 1.779 1.00 97.69 89 SER A CA 1
ATOM 698 C C . SER A 1 89 ? -0.583 0.819 1.689 1.00 97.69 89 SER A C 1
ATOM 700 O O . SER A 1 89 ? 0.208 1.388 2.437 1.00 97.69 89 SER A O 1
ATOM 702 N N . ILE A 1 90 ? -0.179 -0.097 0.812 1.00 97.44 90 ILE A N 1
ATOM 703 C CA . ILE A 1 90 ? 1.224 -0.511 0.681 1.00 97.44 90 ILE A CA 1
ATOM 704 C C . ILE A 1 90 ? 1.661 -0.236 -0.746 1.00 97.44 90 ILE A C 1
ATOM 706 O O . ILE A 1 90 ? 1.133 -0.817 -1.696 1.00 97.44 90 ILE A O 1
ATOM 710 N N . LEU A 1 91 ? 2.620 0.672 -0.908 1.00 97.06 91 LEU A N 1
ATOM 711 C CA . LEU A 1 91 ? 3.145 0.996 -2.226 1.00 97.06 91 LEU A CA 1
ATOM 712 C C . LEU A 1 91 ? 4.007 -0.167 -2.713 1.00 97.06 91 LEU A C 1
ATOM 714 O O . LEU A 1 91 ? 4.985 -0.534 -2.071 1.00 97.06 91 LEU A O 1
ATOM 718 N N . THR A 1 92 ? 3.671 -0.709 -3.881 1.00 96.25 92 THR A N 1
ATOM 719 C CA . THR A 1 92 ? 4.394 -1.831 -4.506 1.00 96.25 92 THR A CA 1
ATOM 720 C C . THR A 1 92 ? 5.276 -1.392 -5.678 1.00 96.25 92 THR A C 1
ATOM 722 O O . THR A 1 92 ? 5.991 -2.194 -6.274 1.00 96.25 92 THR A O 1
ATOM 725 N N . ASP A 1 93 ? 5.252 -0.099 -6.004 1.00 95.12 93 ASP A N 1
ATOM 726 C CA . ASP A 1 93 ? 6.046 0.509 -7.063 1.00 95.12 93 ASP A CA 1
ATOM 727 C C . ASP A 1 93 ? 7.493 0.772 -6.619 1.00 95.12 93 ASP A C 1
ATOM 729 O O . ASP A 1 93 ? 7.756 1.583 -5.725 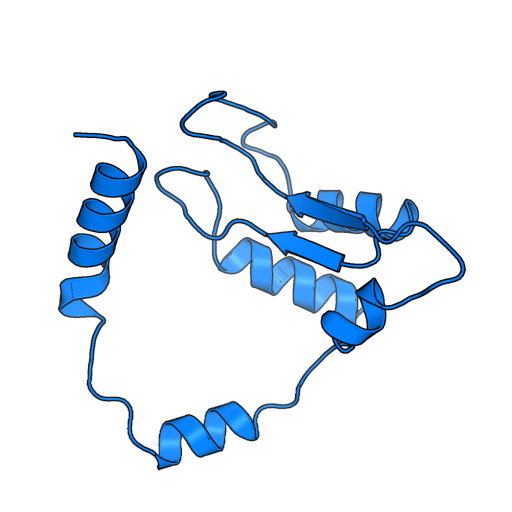1.00 95.12 93 ASP A O 1
ATOM 733 N N . THR A 1 94 ? 8.443 0.128 -7.294 1.00 93.19 94 THR A N 1
ATOM 734 C CA . THR A 1 94 ? 9.870 0.228 -6.964 1.00 93.19 94 THR A CA 1
ATOM 735 C C . THR A 1 94 ? 10.533 1.519 -7.445 1.00 93.19 94 THR A C 1
ATOM 737 O O . THR A 1 94 ? 11.295 2.131 -6.691 1.00 93.19 94 THR A O 1
ATOM 740 N N . ASP A 1 95 ? 10.256 1.959 -8.671 1.00 92.81 95 ASP A N 1
ATOM 741 C CA . ASP A 1 95 ? 11.007 3.035 -9.333 1.00 92.81 95 ASP A CA 1
ATOM 742 C C . ASP A 1 95 ? 10.723 4.415 -8.722 1.00 92.81 95 ASP A C 1
ATOM 744 O O . ASP A 1 95 ? 11.631 5.222 -8.495 1.00 92.81 95 ASP A O 1
ATOM 748 N N . TYR A 1 96 ? 9.453 4.681 -8.421 1.00 93.69 96 TYR A N 1
ATOM 749 C CA . TYR A 1 96 ? 8.966 5.989 -7.999 1.00 93.69 96 TYR A CA 1
ATOM 750 C C . TYR A 1 96 ? 8.756 6.073 -6.489 1.00 93.69 96 TYR A C 1
ATOM 752 O O . TYR A 1 96 ? 9.060 7.110 -5.892 1.00 93.69 96 TYR A O 1
ATOM 760 N N . PHE A 1 97 ? 8.290 4.985 -5.869 1.00 94.94 97 PHE A N 1
ATOM 761 C CA . PHE A 1 97 ? 7.902 4.967 -4.454 1.00 94.94 97 PHE A CA 1
ATOM 762 C C . PHE A 1 97 ? 8.832 4.145 -3.554 1.00 94.94 97 PHE A C 1
ATOM 764 O O . PHE A 1 97 ? 8.705 4.221 -2.329 1.00 94.94 97 PHE A O 1
ATOM 771 N N . ARG A 1 98 ? 9.807 3.424 -4.136 1.00 94.31 98 ARG A N 1
ATOM 772 C CA . ARG A 1 98 ? 10.722 2.513 -3.418 1.00 94.31 98 ARG A CA 1
ATOM 773 C C . ARG A 1 98 ? 9.967 1.438 -2.619 1.00 94.31 98 ARG A C 1
ATOM 775 O O . ARG A 1 98 ? 10.356 1.075 -1.512 1.00 94.31 98 ARG A O 1
ATOM 782 N N . GLY A 1 99 ? 8.863 0.968 -3.184 1.00 95.44 99 GLY A N 1
ATOM 783 C CA . GLY A 1 99 ? 8.067 -0.146 -2.692 1.00 95.44 99 GLY A CA 1
ATOM 784 C C . GLY A 1 99 ? 8.351 -1.452 -3.430 1.00 95.44 99 GLY A C 1
ATOM 785 O O . GLY A 1 99 ? 9.123 -1.493 -4.395 1.00 95.44 99 GLY A O 1
ATOM 786 N N . SER A 1 100 ? 7.697 -2.524 -2.999 1.00 96.12 100 SER A N 1
ATOM 787 C CA . SER A 1 100 ? 7.778 -3.830 -3.651 1.00 96.12 100 SER A CA 1
ATOM 788 C C . SER A 1 100 ? 6.515 -4.661 -3.424 1.00 96.12 100 SER A C 1
ATOM 790 O O . SER A 1 100 ? 5.790 -4.466 -2.453 1.00 96.12 100 SER A O 1
ATOM 792 N N . LEU A 1 101 ? 6.254 -5.630 -4.307 1.00 95.94 101 L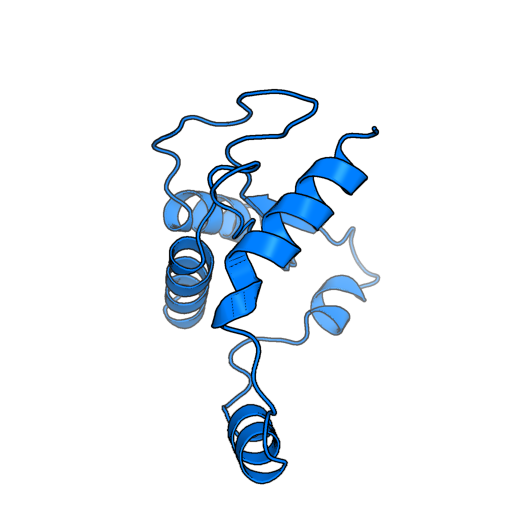EU A N 1
ATOM 793 C CA . LEU A 1 101 ? 5.221 -6.647 -4.060 1.00 95.94 101 LEU A CA 1
ATOM 794 C C . LEU A 1 101 ? 5.544 -7.514 -2.835 1.00 95.94 101 LEU A C 1
ATOM 796 O O . LEU A 1 101 ? 4.628 -8.000 -2.180 1.00 95.94 101 LEU A O 1
ATOM 800 N N . ARG A 1 102 ? 6.833 -7.680 -2.513 1.00 97.06 102 ARG A N 1
ATOM 801 C CA . ARG A 1 102 ? 7.271 -8.428 -1.336 1.00 97.06 102 ARG A CA 1
ATOM 802 C C . ARG A 1 102 ? 6.813 -7.752 -0.043 1.00 97.06 102 ARG A C 1
ATOM 804 O O . ARG A 1 102 ? 6.289 -8.445 0.814 1.00 97.06 102 ARG A O 1
ATOM 811 N N . ASP A 1 103 ? 6.887 -6.420 0.030 1.00 97.38 103 ASP A N 1
ATOM 812 C CA . ASP A 1 103 ? 6.357 -5.648 1.166 1.00 97.38 103 ASP A CA 1
ATOM 813 C C . ASP A 1 103 ? 4.870 -5.948 1.415 1.00 97.38 103 ASP A C 1
ATOM 815 O O . ASP A 1 103 ? 4.450 -6.111 2.556 1.00 97.38 103 ASP A O 1
ATOM 819 N N . LEU A 1 104 ? 4.066 -6.031 0.347 1.00 96.62 104 LEU A N 1
ATOM 820 C CA . LEU A 1 104 ? 2.645 -6.366 0.456 1.00 96.62 104 LEU A CA 1
ATOM 821 C C . LEU A 1 104 ? 2.450 -7.783 1.005 1.00 96.62 104 LEU A C 1
ATOM 823 O O . LEU A 1 104 ? 1.649 -7.970 1.915 1.00 96.62 104 LEU A O 1
ATOM 827 N N . TRP A 1 105 ? 3.165 -8.770 0.463 1.00 95.19 105 TRP A N 1
ATOM 828 C CA . TRP A 1 105 ? 3.043 -10.157 0.916 1.00 95.19 105 TRP A CA 1
ATOM 829 C C . TRP A 1 105 ? 3.485 -10.341 2.364 1.00 95.19 105 TRP A C 1
ATOM 831 O O . TRP A 1 105 ? 2.744 -10.944 3.130 1.00 95.19 105 TRP A O 1
ATOM 841 N N . ASP A 1 106 ? 4.628 -9.774 2.747 1.00 96.50 106 ASP A N 1
ATOM 842 C CA . ASP A 1 106 ? 5.160 -9.902 4.106 1.00 96.50 106 ASP A CA 1
ATOM 843 C C . ASP A 1 106 ? 4.219 -9.264 5.139 1.00 96.50 106 ASP A C 1
ATOM 845 O O . ASP A 1 106 ? 4.016 -9.808 6.223 1.00 96.50 106 ASP A O 1
ATOM 849 N N . VAL A 1 107 ? 3.590 -8.131 4.803 1.00 96.12 107 VAL A N 1
ATOM 850 C CA . VAL A 1 107 ? 2.596 -7.503 5.686 1.00 96.12 107 VAL A CA 1
ATOM 851 C C . VAL A 1 107 ? 1.312 -8.327 5.772 1.00 96.12 107 VAL A C 1
ATOM 853 O O . VAL A 1 107 ? 0.758 -8.450 6.861 1.00 96.12 107 VAL A O 1
ATOM 856 N N . VAL A 1 108 ? 0.830 -8.899 4.665 1.00 93.31 108 VAL A N 1
ATOM 857 C CA . VAL A 1 108 ? -0.353 -9.777 4.690 1.00 93.31 108 VAL A CA 1
ATOM 858 C C . VAL A 1 108 ? -0.087 -11.013 5.549 1.00 93.31 108 VAL A C 1
ATOM 860 O O . VAL A 1 108 ? -0.879 -11.300 6.440 1.00 93.31 108 VAL A O 1
ATOM 863 N N . GLU A 1 109 ? 1.054 -11.677 5.361 1.00 93.38 109 GLU A N 1
ATOM 864 C CA . GLU A 1 109 ? 1.464 -12.833 6.168 1.00 93.38 109 GLU A CA 1
ATOM 865 C C . GLU A 1 109 ? 1.581 -12.468 7.659 1.00 93.38 109 GLU A C 1
ATOM 867 O O . GLU A 1 109 ? 1.103 -13.197 8.528 1.00 93.38 109 GLU A O 1
ATOM 872 N N . PHE A 1 110 ? 2.144 -11.296 7.972 1.00 94.88 110 PHE A N 1
ATOM 873 C CA . PHE A 1 110 ? 2.204 -10.785 9.341 1.00 94.88 110 PHE A CA 1
ATOM 874 C C . PHE A 1 110 ? 0.815 -10.620 9.978 1.00 94.88 110 PHE A C 1
ATOM 876 O O . PHE A 1 110 ? 0.642 -11.027 11.129 1.00 94.88 110 PHE A O 1
ATOM 883 N N . LEU A 1 111 ? -0.147 -10.043 9.247 1.00 91.69 111 LEU A N 1
ATOM 884 C CA . LEU A 1 111 ? -1.524 -9.812 9.709 1.00 91.69 111 LEU A CA 1
ATOM 885 C C . LEU A 1 111 ? -2.357 -11.099 9.801 1.00 91.69 111 LEU A C 1
ATOM 887 O O . LEU A 1 111 ? -3.347 -11.134 10.520 1.00 91.69 111 LEU A O 1
ATOM 891 N N . GLU A 1 112 ? -2.001 -12.144 9.057 1.00 88.62 112 GLU A N 1
ATOM 892 C CA . GLU A 1 112 ? -2.641 -13.460 9.174 1.00 88.62 112 GLU A CA 1
ATOM 893 C C . GLU A 1 112 ? -2.139 -14.227 10.406 1.00 88.62 112 GLU A C 1
ATOM 895 O O . GLU A 1 112 ? -2.882 -15.008 11.002 1.00 88.62 112 GLU A O 1
ATOM 900 N N . ALA A 1 113 ? -0.886 -13.997 10.802 1.00 88.38 113 ALA A N 1
ATOM 901 C CA . ALA A 1 113 ? -0.258 -14.668 11.935 1.00 88.38 113 ALA A CA 1
ATOM 902 C C . ALA A 1 113 ? -0.528 -14.012 13.308 1.00 88.38 113 ALA A C 1
ATOM 904 O O . ALA A 1 113 ? -0.216 -14.633 14.327 1.00 88.38 113 ALA A O 1
ATOM 905 N N . HIS A 1 114 ? -1.059 -12.782 13.358 1.00 79.31 114 HIS A N 1
ATOM 906 C CA . HIS A 1 114 ? -1.227 -11.982 14.586 1.00 79.31 114 HIS A CA 1
ATOM 907 C C . HIS A 1 114 ? -2.559 -11.231 14.615 1.00 79.31 114 HIS A C 1
ATOM 909 O O . HIS A 1 114 ? -3.135 -11.127 15.723 1.00 79.31 114 HIS A O 1
#